Protein AF-A0ABC8L918-F1 (afdb_monomer)

Organism: Eruca vesicaria subsp. sativa (NCBI:txid29727)

pLDDT: mean 80.04, std 18.05, range [30.75, 94.94]

InterPro domains:
  IPR002496 Phosphoribosyl-AMP cyclohydrolase domain [PF01502] (50-80)
  IPR038019 Phosphoribosyl-AMP cyclohydrolase domain superfamily [G3DSA:3.10.20.810] (14-81)
  IPR038019 Phosphoribosyl-AMP cyclohydrolase domain superfamily [SSF141734] (25-80)

Radius of gyration: 17.03 Å; Cα contacts (8 Å, |Δi|>4): 84; chains: 1; bounding box: 36×51×31 Å

Sequence (81 aa):
MVSIFRCSWFAWSSESLMARVDNLLNGIKWDDKGLAVAIAQNVVTGVVLMQGFANREALSTTITSIKSTFFSRSRSTLWTN

Structure (mmCIF, N/CA/C/O backbone):
data_AF-A0ABC8L918-F1
#
_entry.id   AF-A0ABC8L918-F1
#
loop_
_atom_site.group_PDB
_atom_site.id
_atom_site.type_symbol
_atom_site.label_atom_id
_atom_site.label_alt_id
_atom_site.label_comp_id
_atom_site.label_asym_id
_atom_site.label_entity_id
_atom_site.label_seq_id
_atom_site.pdbx_PDB_ins_code
_atom_site.Cartn_x
_atom_site.Cartn_y
_atom_site.Cartn_z
_atom_site.occupancy
_atom_site.B_iso_or_equiv
_atom_site.auth_seq_id
_atom_site.auth_comp_id
_atom_site.auth_asym_id
_atom_site.auth_atom_id
_atom_site.pdbx_PDB_model_num
ATOM 1 N N . MET A 1 1 ? 22.409 40.588 16.819 1.00 34.47 1 MET A N 1
ATOM 2 C CA . MET A 1 1 ? 20.941 40.509 16.700 1.00 34.47 1 MET A CA 1
ATOM 3 C C . MET A 1 1 ? 20.624 40.011 15.291 1.00 34.47 1 MET A C 1
ATOM 5 O O . MET A 1 1 ? 20.772 40.781 14.360 1.00 34.47 1 MET A O 1
ATOM 9 N N . VAL A 1 2 ? 20.428 38.684 15.174 1.00 30.75 2 VAL A N 1
ATOM 10 C CA . VAL A 1 2 ? 19.426 37.938 14.362 1.00 30.75 2 VAL A CA 1
ATOM 11 C C . VAL A 1 2 ? 19.146 38.501 12.944 1.00 30.75 2 VAL A C 1
ATOM 13 O O . VAL A 1 2 ? 18.678 39.620 12.840 1.00 30.75 2 VAL A O 1
ATOM 16 N N . SER A 1 3 ? 19.308 37.828 11.799 1.00 38.66 3 SER A N 1
ATOM 17 C CA . SER A 1 3 ? 19.497 36.410 11.487 1.00 38.66 3 SER A CA 1
ATOM 18 C C . SER A 1 3 ? 19.841 36.209 10.004 1.00 38.66 3 SER A C 1
ATOM 20 O O . SER A 1 3 ? 19.208 36.790 9.133 1.00 38.66 3 SER A O 1
ATOM 22 N N . ILE A 1 4 ? 20.801 35.316 9.755 1.00 44.28 4 ILE A N 1
ATOM 23 C CA . ILE A 1 4 ? 20.754 34.189 8.803 1.00 44.28 4 ILE A CA 1
ATOM 24 C C . ILE A 1 4 ? 20.067 34.473 7.448 1.00 44.28 4 ILE A C 1
ATOM 26 O O . ILE A 1 4 ? 18.887 34.189 7.249 1.00 44.28 4 ILE A O 1
ATOM 30 N N . PHE A 1 5 ? 20.871 34.877 6.461 1.00 39.66 5 PHE A N 1
ATOM 31 C CA . PHE A 1 5 ? 20.626 34.549 5.054 1.00 39.66 5 PHE A CA 1
ATOM 32 C C . PHE A 1 5 ? 20.804 33.034 4.877 1.00 39.66 5 PHE A C 1
ATOM 34 O O . PHE A 1 5 ? 21.904 32.538 4.635 1.00 39.66 5 PHE A O 1
ATOM 41 N N . ARG A 1 6 ? 19.727 32.268 5.068 1.00 39.47 6 ARG A N 1
ATOM 42 C CA . ARG A 1 6 ? 19.713 30.830 4.777 1.00 39.47 6 ARG A CA 1
ATOM 43 C C . ARG A 1 6 ? 19.439 30.651 3.287 1.00 39.47 6 ARG A C 1
ATOM 45 O O . ARG A 1 6 ? 18.404 31.078 2.788 1.00 39.47 6 ARG A O 1
ATOM 52 N N . CYS A 1 7 ? 20.383 30.022 2.593 1.00 37.06 7 CYS A N 1
ATOM 53 C CA . CYS A 1 7 ? 20.254 29.553 1.215 1.00 37.06 7 CYS A CA 1
ATOM 54 C C . CYS A 1 7 ? 18.876 28.910 0.952 1.00 37.06 7 CYS A C 1
ATOM 56 O O . CYS A 1 7 ? 18.551 27.856 1.493 1.00 37.06 7 CYS A O 1
ATOM 58 N N . SER A 1 8 ? 18.093 29.548 0.081 1.00 51.69 8 SER A N 1
ATOM 59 C CA . SER A 1 8 ? 16.714 29.210 -0.308 1.00 51.69 8 SER A CA 1
ATOM 60 C C . SER A 1 8 ? 16.617 28.142 -1.417 1.00 51.69 8 SER A C 1
ATOM 62 O O . SER A 1 8 ? 15.618 28.074 -2.124 1.00 51.69 8 SER A O 1
ATOM 64 N N . TRP A 1 9 ? 17.640 27.312 -1.623 1.00 36.53 9 TRP A N 1
ATOM 65 C CA . TRP A 1 9 ? 17.639 26.341 -2.733 1.00 36.53 9 TRP A CA 1
ATOM 66 C C . TRP A 1 9 ? 17.274 24.907 -2.325 1.00 36.53 9 TRP A C 1
ATOM 68 O O . TRP A 1 9 ? 16.968 24.096 -3.189 1.00 36.53 9 TRP A O 1
ATOM 78 N N . PHE A 1 10 ? 17.245 24.587 -1.025 1.00 41.66 10 PHE A N 1
ATOM 79 C CA . PHE A 1 10 ? 17.035 23.209 -0.545 1.00 41.66 10 PHE A CA 1
ATOM 80 C C . PHE A 1 10 ? 15.702 22.976 0.191 1.00 41.66 10 PHE A C 1
ATOM 82 O O . PHE A 1 10 ? 15.365 21.840 0.510 1.00 41.66 10 PHE A O 1
ATOM 89 N N . ALA A 1 11 ? 14.923 24.033 0.445 1.00 44.59 11 ALA A N 1
ATOM 90 C CA . ALA A 1 11 ? 13.665 23.958 1.199 1.00 44.59 11 ALA A CA 1
ATOM 91 C C . ALA A 1 11 ? 12.409 23.762 0.321 1.00 44.59 11 ALA A C 1
ATOM 93 O O . ALA A 1 11 ? 11.328 23.534 0.846 1.00 44.59 11 ALA A O 1
ATOM 94 N N . TRP A 1 12 ? 12.528 23.814 -1.012 1.00 41.31 12 TRP A N 1
ATOM 95 C CA . TRP A 1 12 ? 11.372 23.733 -1.922 1.00 41.31 12 TRP A CA 1
ATOM 96 C C . TRP A 1 12 ? 10.892 22.292 -2.203 1.00 41.31 12 TRP A C 1
ATOM 98 O O . TRP A 1 12 ? 9.784 22.072 -2.698 1.00 41.31 12 TRP A O 1
ATOM 108 N N . SER A 1 13 ? 11.714 21.285 -1.885 1.00 55.25 13 SER A N 1
ATOM 109 C CA . SER A 1 13 ? 11.456 19.899 -2.302 1.00 55.25 13 SER A CA 1
ATOM 110 C C . SER A 1 13 ? 10.479 19.144 -1.388 1.00 55.25 13 SER A C 1
ATOM 112 O O . SER A 1 13 ? 9.698 18.333 -1.879 1.00 55.25 13 SER A O 1
ATOM 114 N N . SER A 1 14 ? 10.459 19.403 -0.071 1.00 60.28 14 SER A N 1
ATOM 115 C CA . SER A 1 14 ? 9.619 18.607 0.846 1.00 60.28 14 SER A CA 1
ATOM 116 C C . SER A 1 14 ? 8.153 19.046 0.876 1.00 60.28 14 SER A C 1
ATOM 118 O O . SER A 1 14 ? 7.271 18.193 0.917 1.00 60.28 14 SER A O 1
ATOM 120 N N . GLU A 1 15 ? 7.877 20.352 0.815 1.00 65.88 15 GLU A N 1
ATOM 121 C CA . GLU A 1 15 ? 6.508 20.895 0.862 1.00 65.88 15 GLU A CA 1
ATOM 122 C C . GLU A 1 15 ? 5.703 20.502 -0.389 1.00 65.88 15 GLU A C 1
ATOM 124 O O . GLU A 1 15 ? 4.553 20.070 -0.316 1.00 65.88 15 GLU A O 1
ATOM 129 N N . SER A 1 16 ? 6.354 20.571 -1.553 1.00 75.31 16 SER A N 1
ATOM 130 C CA . SER A 1 16 ? 5.765 20.184 -2.836 1.00 75.31 16 SER A CA 1
ATOM 131 C C . SER A 1 16 ? 5.545 18.673 -2.949 1.00 75.31 16 SER A C 1
ATOM 133 O O . SER A 1 16 ? 4.567 18.239 -3.561 1.00 75.31 16 SER A O 1
ATOM 135 N N . LEU A 1 17 ? 6.412 17.855 -2.342 1.00 77.12 17 LEU A N 1
ATOM 136 C CA . LEU A 1 17 ? 6.240 16.404 -2.310 1.00 77.12 17 LEU A CA 1
ATOM 137 C C . LEU A 1 17 ? 4.987 16.005 -1.537 1.00 77.12 17 LEU A C 1
ATOM 139 O O . LEU A 1 17 ? 4.183 15.249 -2.074 1.00 77.12 17 LEU A O 1
ATOM 143 N N . MET A 1 18 ? 4.780 16.546 -0.336 1.00 76.88 18 MET A N 1
ATOM 144 C CA . MET A 1 18 ? 3.611 16.200 0.481 1.00 76.88 18 MET A CA 1
ATOM 145 C C . MET A 1 18 ? 2.297 16.609 -0.193 1.00 76.88 18 MET A C 1
ATOM 147 O O . MET A 1 18 ? 1.378 15.799 -0.272 1.00 76.88 18 MET A O 1
ATOM 151 N N . ALA A 1 19 ? 2.250 17.783 -0.832 1.00 84.25 19 ALA A N 1
ATOM 152 C CA . ALA A 1 19 ? 1.090 18.195 -1.626 1.00 84.25 19 ALA A CA 1
ATOM 153 C C . ALA A 1 19 ? 0.801 17.248 -2.812 1.00 84.25 19 ALA A C 1
ATOM 155 O O . ALA A 1 19 ? -0.353 17.020 -3.181 1.00 84.25 19 ALA A O 1
ATOM 156 N N . ARG A 1 20 ? 1.836 16.664 -3.430 1.00 85.88 20 ARG A N 1
ATOM 157 C CA . ARG A 1 20 ? 1.667 15.647 -4.483 1.00 85.88 20 ARG A CA 1
ATOM 158 C C . ARG A 1 20 ? 1.180 14.321 -3.910 1.00 85.88 20 ARG A C 1
ATOM 160 O O . ARG A 1 20 ? 0.337 13.687 -4.538 1.00 85.88 20 ARG A O 1
ATOM 167 N N . VAL A 1 21 ? 1.672 13.921 -2.736 1.00 85.25 21 VAL A N 1
ATOM 168 C CA . VAL A 1 21 ? 1.188 12.728 -2.029 1.00 85.25 21 VAL A CA 1
ATOM 169 C C . VAL A 1 21 ? -0.293 12.871 -1.701 1.00 8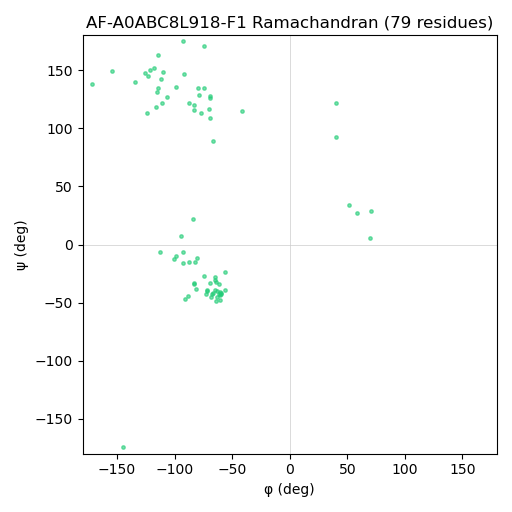5.25 21 VAL A C 1
ATOM 171 O O . VAL A 1 21 ? -1.060 11.978 -2.037 1.00 85.25 21 VAL A O 1
ATOM 174 N N . ASP A 1 22 ? -0.727 14.001 -1.149 1.00 87.06 22 ASP A N 1
ATOM 175 C CA . ASP A 1 22 ? -2.139 14.223 -0.822 1.00 87.06 22 ASP A CA 1
ATOM 176 C C . ASP A 1 22 ? -3.039 14.169 -2.059 1.00 87.06 22 ASP A C 1
ATOM 178 O O . ASP A 1 22 ? -4.081 13.507 -2.046 1.00 87.06 22 ASP A O 1
ATOM 182 N N . ASN A 1 23 ? -2.609 14.784 -3.163 1.00 90.06 23 ASN A N 1
ATOM 183 C CA . ASN A 1 23 ? -3.317 14.682 -4.439 1.00 90.06 23 ASN A CA 1
ATOM 184 C C . ASN A 1 23 ? -3.415 13.230 -4.935 1.00 90.06 23 ASN A C 1
ATOM 186 O O . ASN A 1 23 ? -4.483 12.809 -5.379 1.00 90.06 23 ASN A O 1
ATOM 190 N N . LEU A 1 24 ? -2.339 12.442 -4.819 1.00 87.25 24 LEU A N 1
ATOM 191 C CA . LEU A 1 24 ? -2.363 11.017 -5.159 1.00 87.25 24 LEU A CA 1
ATOM 192 C C . LEU A 1 24 ? -3.325 10.238 -4.253 1.00 87.25 24 LEU A C 1
ATOM 194 O O . LEU A 1 24 ? -4.133 9.460 -4.751 1.00 87.25 24 LEU A O 1
ATOM 198 N N . LEU A 1 25 ? -3.291 10.472 -2.940 1.00 86.88 25 LEU A N 1
ATOM 199 C CA . LEU A 1 25 ? -4.147 9.788 -1.966 1.00 86.88 25 LEU A CA 1
ATOM 200 C C . LEU A 1 25 ? -5.636 10.090 -2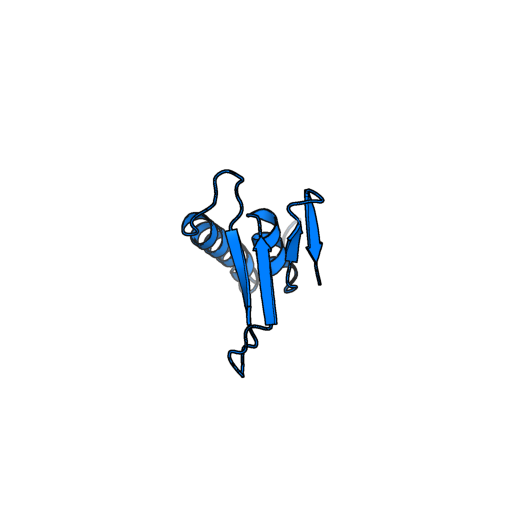.169 1.00 86.88 25 LEU A C 1
ATOM 202 O O . LEU A 1 25 ? -6.481 9.230 -1.907 1.00 86.88 25 LEU A O 1
ATOM 206 N N . ASN A 1 26 ? -5.961 11.291 -2.646 1.00 88.56 26 ASN A N 1
ATOM 207 C CA . ASN A 1 26 ? -7.329 11.693 -2.964 1.00 88.56 26 ASN A CA 1
ATOM 208 C C . ASN A 1 26 ? -7.853 11.052 -4.258 1.00 88.56 26 ASN A C 1
ATOM 210 O O . ASN A 1 26 ? -9.055 10.839 -4.376 1.00 88.56 26 ASN A O 1
ATOM 214 N N . GLY A 1 27 ? -6.972 10.707 -5.203 1.00 88.06 27 GLY A N 1
ATOM 215 C CA . GLY A 1 27 ? -7.342 10.017 -6.443 1.00 88.06 27 GLY A CA 1
ATOM 216 C C . GLY A 1 27 ? -7.532 8.501 -6.302 1.00 88.06 27 GLY A C 1
ATOM 217 O O . GLY A 1 27 ? -8.039 7.858 -7.220 1.00 88.06 27 GLY A O 1
ATOM 218 N N . ILE A 1 28 ? -7.125 7.909 -5.176 1.00 88.50 28 ILE A N 1
ATOM 219 C CA . ILE A 1 28 ? -7.232 6.464 -4.942 1.00 88.50 28 ILE A CA 1
ATOM 220 C C . ILE A 1 28 ? -8.661 6.101 -4.529 1.00 88.50 28 ILE A C 1
ATOM 222 O O . ILE A 1 28 ? -9.253 6.726 -3.649 1.00 88.50 28 ILE A O 1
ATOM 226 N N . LYS A 1 29 ? -9.202 5.035 -5.130 1.00 88.75 29 LYS A N 1
ATOM 227 C CA . LYS A 1 29 ? -10.457 4.424 -4.687 1.00 88.75 29 LYS A CA 1
ATOM 228 C C . LYS A 1 29 ? -10.202 3.581 -3.439 1.00 88.75 29 LYS A C 1
ATOM 230 O O . LYS A 1 29 ? -9.535 2.549 -3.507 1.00 88.75 29 LYS A O 1
ATOM 235 N N . TRP A 1 30 ? -10.758 4.027 -2.323 1.00 90.75 30 TRP A N 1
ATOM 236 C CA . TRP A 1 30 ? -10.708 3.328 -1.045 1.00 90.75 30 TRP A CA 1
ATOM 237 C C . TRP A 1 30 ? -11.934 2.423 -0.880 1.00 90.75 30 TRP A C 1
ATOM 239 O O . TRP A 1 30 ? -13.015 2.739 -1.375 1.00 90.75 30 TRP A O 1
ATOM 249 N N . ASP A 1 31 ? -11.746 1.292 -0.208 1.00 90.12 31 ASP A N 1
ATOM 250 C CA . ASP A 1 31 ? -12.828 0.406 0.236 1.00 90.12 31 ASP A CA 1
ATOM 251 C C . ASP A 1 31 ? -13.574 1.002 1.449 1.00 90.12 31 ASP A C 1
ATOM 253 O O . ASP A 1 31 ? -13.086 1.952 2.067 1.00 90.12 31 ASP A O 1
ATOM 257 N N . ASP A 1 32 ? -14.696 0.404 1.861 1.00 87.25 32 ASP A N 1
ATOM 258 C CA . ASP A 1 32 ? -15.526 0.857 2.999 1.00 87.25 32 ASP A CA 1
ATOM 259 C C . ASP A 1 32 ? -14.739 0.960 4.318 1.00 87.25 32 ASP A C 1
ATOM 261 O O . ASP A 1 32 ? -15.091 1.698 5.237 1.00 87.25 32 ASP A O 1
ATOM 265 N N . LYS A 1 33 ? -13.637 0.212 4.413 1.00 83.94 33 LYS A N 1
ATOM 266 C CA . LYS A 1 33 ? -12.728 0.180 5.567 1.00 83.94 33 LYS A CA 1
ATOM 267 C C . LYS A 1 33 ? -11.539 1.139 5.436 1.00 83.94 33 LYS A C 1
ATOM 269 O O . LYS A 1 33 ? -10.617 1.063 6.242 1.00 83.94 33 LYS A O 1
ATOM 274 N N . GLY A 1 34 ? -11.511 1.992 4.410 1.00 87.81 34 GLY A N 1
ATOM 275 C CA . GLY A 1 34 ? -10.403 2.915 4.146 1.00 87.81 34 GLY A CA 1
ATOM 276 C C . GLY A 1 34 ? -9.123 2.220 3.668 1.00 87.81 34 GLY A C 1
ATOM 277 O O . GLY A 1 34 ? -8.019 2.699 3.927 1.00 87.81 34 GLY A O 1
ATOM 278 N N . LEU A 1 35 ? -9.259 1.069 3.001 1.00 89.38 35 LEU A N 1
ATOM 279 C CA . LEU A 1 35 ? -8.141 0.256 2.515 1.00 89.38 35 LEU A CA 1
ATOM 280 C C . LEU A 1 35 ? -8.074 0.274 0.989 1.00 89.38 35 LEU A C 1
ATOM 282 O O . LEU A 1 35 ? -9.101 0.227 0.318 1.00 89.38 35 LEU A O 1
ATOM 286 N N . ALA A 1 36 ? -6.859 0.300 0.453 1.00 91.06 36 ALA A N 1
ATOM 287 C CA . ALA A 1 36 ? -6.574 0.143 -0.966 1.00 91.06 36 ALA A CA 1
ATOM 288 C C . ALA A 1 36 ? -5.718 -1.107 -1.192 1.00 91.06 36 ALA A C 1
ATOM 290 O O . ALA A 1 36 ? -4.950 -1.523 -0.320 1.00 91.06 36 ALA A O 1
ATOM 291 N N . VAL A 1 37 ? -5.849 -1.718 -2.369 1.00 91.19 37 VAL A N 1
ATOM 292 C CA . VAL A 1 37 ? -4.983 -2.829 -2.780 1.00 91.19 37 VAL A CA 1
ATOM 293 C C . VAL A 1 37 ? -3.645 -2.258 -3.244 1.00 91.19 37 VAL A C 1
ATOM 295 O O . VAL A 1 37 ? -3.607 -1.374 -4.095 1.00 91.19 37 VAL A O 1
ATOM 298 N N . ALA A 1 38 ? -2.552 -2.783 -2.699 1.00 91.12 38 ALA A N 1
ATOM 299 C CA . ALA A 1 38 ? -1.190 -2.431 -3.074 1.00 91.12 38 ALA A CA 1
ATOM 300 C C . ALA A 1 38 ? -0.500 -3.650 -3.694 1.00 91.12 38 ALA A C 1
ATOM 302 O O . ALA A 1 38 ? -0.538 -4.746 -3.132 1.00 91.12 38 ALA A O 1
ATOM 303 N N . ILE A 1 39 ? 0.135 -3.467 -4.852 1.00 91.62 39 ILE A N 1
ATOM 304 C CA . ILE A 1 39 ? 0.868 -4.526 -5.553 1.00 91.62 39 ILE A CA 1
ATOM 305 C C . ILE A 1 39 ? 2.340 -4.126 -5.607 1.00 91.62 39 ILE A C 1
ATOM 307 O O . ILE A 1 39 ? 2.684 -3.105 -6.197 1.00 91.62 39 ILE A O 1
ATOM 311 N N . ALA A 1 40 ? 3.204 -4.936 -5.002 1.00 91.44 40 ALA A N 1
ATOM 312 C CA . ALA A 1 40 ? 4.646 -4.792 -5.113 1.00 91.44 40 ALA A CA 1
ATOM 313 C C . ALA A 1 40 ? 5.132 -5.555 -6.345 1.00 91.44 40 ALA A C 1
ATOM 315 O O . ALA A 1 40 ? 4.926 -6.766 -6.465 1.00 91.44 40 ALA A O 1
ATOM 316 N N . GLN A 1 41 ? 5.782 -4.840 -7.256 1.00 93.69 41 GLN A N 1
ATOM 317 C CA . GLN A 1 41 ? 6.317 -5.393 -8.495 1.00 93.69 41 GLN A CA 1
ATOM 318 C C . GLN A 1 41 ? 7.797 -5.062 -8.608 1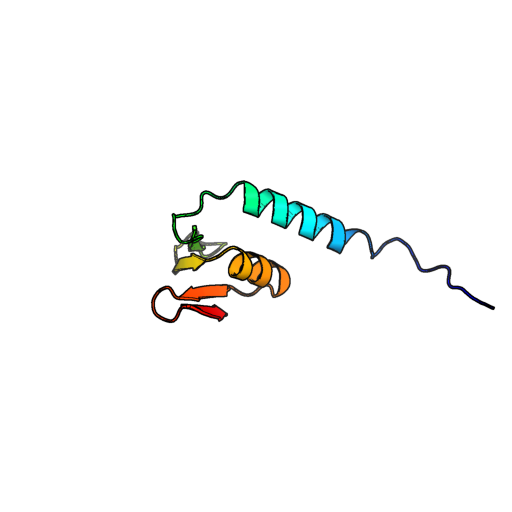.00 93.69 41 GLN A C 1
ATOM 320 O O . GLN A 1 41 ? 8.253 -4.013 -8.150 1.00 93.69 41 GLN A O 1
ATOM 325 N N . ASN A 1 42 ? 8.552 -5.962 -9.225 1.00 93.06 42 ASN A N 1
ATOM 326 C CA . ASN A 1 42 ? 9.931 -5.685 -9.576 1.00 93.06 42 ASN A CA 1
ATOM 327 C C . ASN A 1 42 ? 9.971 -4.636 -10.699 1.00 93.06 42 ASN A C 1
ATOM 329 O O . ASN A 1 42 ? 9.367 -4.829 -11.751 1.00 93.06 42 ASN A O 1
ATOM 333 N N . VA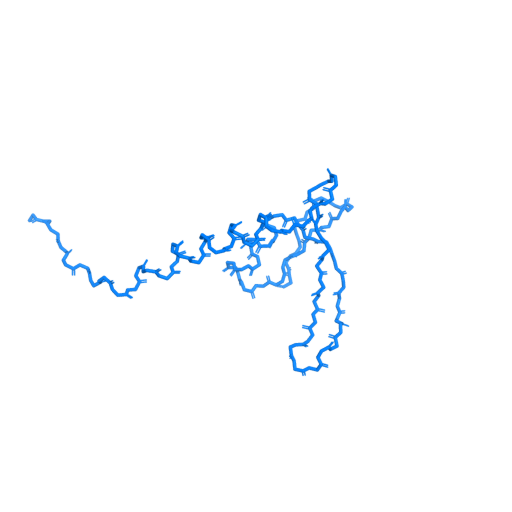L A 1 43 ? 10.713 -3.549 -10.483 1.00 92.25 43 VAL A N 1
ATOM 334 C CA . VAL A 1 43 ? 10.791 -2.414 -11.418 1.00 92.25 43 VAL A CA 1
ATOM 335 C C . VAL A 1 43 ? 11.427 -2.764 -12.769 1.00 92.25 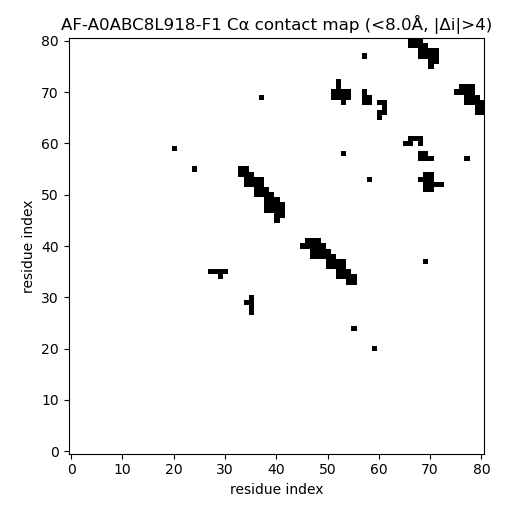43 VAL A C 1
ATOM 337 O O . VAL A 1 43 ? 11.102 -2.138 -13.771 1.00 92.25 43 VAL A O 1
ATOM 340 N N . VAL A 1 44 ? 12.320 -3.756 -12.814 1.00 94.94 44 VAL A N 1
ATOM 341 C CA . VAL A 1 44 ? 13.048 -4.138 -14.035 1.00 94.94 44 VAL A CA 1
ATOM 342 C C . VAL A 1 44 ? 12.298 -5.220 -14.800 1.00 94.94 44 VAL A C 1
ATOM 344 O O . VAL A 1 44 ? 12.147 -5.133 -16.014 1.00 94.94 44 VAL A O 1
ATOM 347 N N . THR A 1 45 ? 11.842 -6.258 -14.098 1.00 94.56 45 THR A N 1
ATOM 348 C CA . THR A 1 45 ? 11.246 -7.437 -14.741 1.00 94.56 45 THR A CA 1
ATOM 349 C C . THR A 1 45 ? 9.728 -7.352 -14.875 1.00 94.56 45 THR A C 1
ATOM 351 O O . THR A 1 45 ? 9.146 -8.149 -15.604 1.00 94.56 45 THR A O 1
ATOM 354 N N . GLY A 1 46 ? 9.070 -6.437 -14.155 1.00 92.38 46 GLY A N 1
ATOM 355 C CA . GLY A 1 46 ? 7.607 -6.341 -14.096 1.00 92.38 46 GLY A CA 1
ATOM 356 C C . GLY A 1 46 ? 6.939 -7.502 -13.353 1.00 92.38 46 GLY A C 1
ATOM 357 O O . GLY A 1 46 ? 5.715 -7.599 -13.321 1.00 92.38 46 GLY A O 1
ATOM 358 N N . VAL A 1 47 ? 7.722 -8.401 -12.748 1.00 94.12 47 VAL A N 1
ATOM 359 C CA . VAL A 1 47 ? 7.179 -9.543 -12.010 1.00 94.12 47 VAL A CA 1
ATOM 360 C C . VAL A 1 47 ? 6.492 -9.045 -10.744 1.00 94.12 47 VAL A C 1
ATOM 362 O O . VAL A 1 47 ? 7.086 -8.322 -9.941 1.00 94.12 47 VAL A O 1
ATOM 365 N N . VAL A 1 48 ? 5.244 -9.469 -10.549 1.00 91.69 48 VAL A N 1
ATOM 366 C CA . VAL A 1 48 ? 4.498 -9.234 -9.312 1.00 91.69 48 VAL A CA 1
ATOM 367 C C . VAL A 1 48 ? 5.114 -10.080 -8.203 1.00 91.69 48 VAL A C 1
ATOM 369 O O . VAL A 1 48 ? 5.109 -11.305 -8.271 1.00 91.69 48 VAL A O 1
ATOM 372 N N . LEU A 1 49 ? 5.656 -9.416 -7.185 1.00 91.94 49 LEU A N 1
ATOM 373 C CA . LEU A 1 49 ? 6.293 -10.064 -6.041 1.00 91.94 49 LEU A CA 1
ATOM 374 C C . LEU A 1 49 ? 5.270 -10.360 -4.946 1.00 91.94 49 LEU A C 1
ATOM 376 O O . LEU A 1 49 ? 5.274 -11.436 -4.357 1.00 91.94 49 LEU A O 1
ATOM 380 N N . MET A 1 50 ? 4.401 -9.388 -4.662 1.00 91.88 50 MET A N 1
ATOM 381 C CA . MET A 1 50 ? 3.438 -9.483 -3.573 1.00 91.88 50 MET A CA 1
ATOM 382 C C . MET A 1 50 ? 2.211 -8.614 -3.837 1.00 91.88 50 MET A C 1
ATOM 384 O O . MET A 1 50 ? 2.298 -7.537 -4.425 1.00 91.88 50 MET A O 1
ATOM 388 N N . GLN A 1 51 ? 1.071 -9.065 -3.327 1.00 91.31 51 GLN A N 1
ATOM 389 C CA . GLN A 1 51 ? -0.145 -8.276 -3.192 1.00 91.31 51 GLN A CA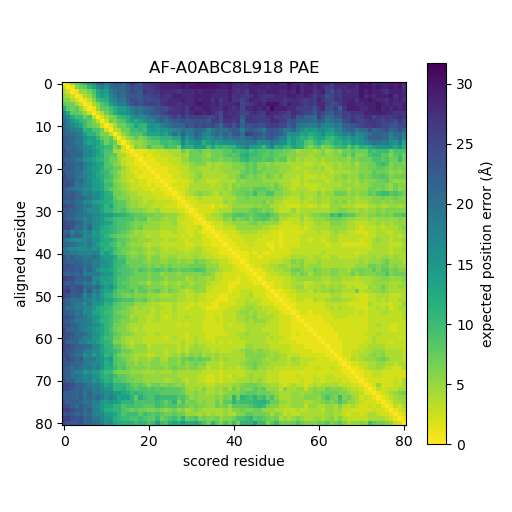 1
ATOM 390 C C . GLN A 1 51 ? -0.459 -8.100 -1.702 1.00 91.31 51 GLN A C 1
ATOM 392 O O . GLN A 1 51 ? -0.425 -9.061 -0.934 1.00 91.31 51 GLN A O 1
ATOM 397 N N . GLY A 1 52 ? -0.804 -6.880 -1.302 1.00 90.44 52 GLY A N 1
ATOM 398 C CA . GLY A 1 52 ? -1.222 -6.544 0.052 1.00 90.44 52 GLY A CA 1
ATOM 399 C C . GLY A 1 52 ? -2.303 -5.468 0.072 1.00 90.44 52 GLY A C 1
ATOM 400 O O . GLY A 1 52 ? -2.808 -5.036 -0.963 1.00 90.44 52 GLY A O 1
ATOM 401 N N . PHE A 1 53 ? -2.652 -5.031 1.277 1.00 91.25 53 PHE A N 1
ATOM 402 C CA . PHE A 1 53 ? -3.506 -3.868 1.494 1.00 91.25 53 PHE A CA 1
ATOM 403 C C . PHE A 1 53 ? -2.668 -2.742 2.091 1.00 91.25 53 PHE A C 1
ATOM 405 O O . PHE A 1 53 ? -1.725 -3.004 2.835 1.00 91.25 53 PHE A O 1
ATOM 412 N N . ALA A 1 54 ? -3.017 -1.501 1.789 1.00 92.19 54 ALA A N 1
ATOM 413 C CA . ALA A 1 54 ? -2.431 -0.315 2.392 1.00 92.19 54 ALA A CA 1
ATOM 414 C C . ALA A 1 54 ? -3.556 0.647 2.779 1.00 92.19 54 ALA A C 1
ATOM 416 O O . ALA A 1 54 ? -4.534 0.784 2.047 1.00 92.19 54 ALA A O 1
ATOM 417 N N . ASN A 1 55 ? -3.433 1.289 3.938 1.00 92.38 55 ASN A N 1
ATOM 418 C CA . ASN A 1 55 ? -4.260 2.434 4.308 1.00 92.38 55 ASN A CA 1
ATOM 419 C C . ASN A 1 55 ? -3.540 3.737 3.903 1.00 92.38 55 ASN A C 1
ATOM 421 O O . ASN A 1 55 ? -2.392 3.722 3.444 1.00 92.38 55 ASN A O 1
ATOM 425 N N . ARG A 1 56 ? -4.207 4.881 4.082 1.00 90.50 56 ARG A N 1
ATOM 426 C CA . ARG A 1 56 ? -3.637 6.203 3.765 1.00 90.50 56 ARG A CA 1
ATOM 427 C C . ARG A 1 56 ? -2.311 6.459 4.501 1.00 90.50 56 ARG A C 1
ATOM 429 O O . ARG A 1 56 ? -1.363 6.973 3.911 1.00 90.50 56 ARG A O 1
ATOM 436 N N . GLU A 1 57 ? -2.224 6.034 5.759 1.00 89.12 57 GLU A N 1
ATOM 437 C CA . GLU A 1 57 ? -1.024 6.170 6.594 1.00 89.12 57 GLU A CA 1
ATOM 438 C C . GLU A 1 57 ? 0.143 5.303 6.101 1.00 89.12 57 GLU A C 1
ATOM 440 O O . GLU A 1 57 ? 1.276 5.780 6.035 1.00 89.12 57 GLU A O 1
ATOM 445 N N . ALA A 1 58 ? -0.120 4.055 5.703 1.00 90.00 58 ALA A N 1
ATOM 446 C CA . ALA A 1 58 ? 0.883 3.138 5.167 1.00 90.00 58 ALA A CA 1
ATOM 447 C C . ALA A 1 58 ? 1.520 3.696 3.892 1.00 90.00 58 ALA A C 1
ATOM 449 O O . ALA A 1 58 ? 2.737 3.618 3.734 1.00 90.00 58 ALA A O 1
ATOM 450 N N . LEU A 1 59 ? 0.727 4.307 3.006 1.00 89.12 59 LEU A N 1
ATOM 451 C CA . LEU A 1 59 ? 1.248 4.935 1.788 1.00 89.12 59 LEU A CA 1
ATOM 452 C C . LEU A 1 59 ? 2.094 6.176 2.095 1.00 89.12 59 LEU A C 1
ATOM 454 O O . LEU A 1 59 ? 3.194 6.306 1.560 1.00 89.12 59 LEU A O 1
ATOM 458 N N . SER A 1 60 ? 1.631 7.049 2.993 1.00 88.06 60 SER A N 1
ATOM 459 C CA . SER A 1 60 ? 2.416 8.214 3.431 1.00 88.06 60 SER A CA 1
ATOM 460 C C . SER A 1 60 ? 3.751 7.795 4.067 1.00 88.06 60 SER A C 1
ATOM 462 O O . SER A 1 60 ? 4.821 8.316 3.731 1.00 88.06 60 SER A O 1
ATOM 464 N N . THR A 1 61 ? 3.712 6.758 4.909 1.00 88.50 61 THR A N 1
ATOM 465 C CA . THR A 1 61 ? 4.902 6.160 5.528 1.00 88.50 61 THR A CA 1
ATOM 466 C C . THR A 1 61 ? 5.815 5.523 4.486 1.00 88.50 61 THR A C 1
ATOM 468 O O . THR A 1 61 ? 7.030 5.676 4.578 1.00 88.50 61 THR A O 1
ATOM 471 N N . THR A 1 62 ? 5.261 4.862 3.467 1.00 90.62 62 THR A N 1
ATOM 472 C CA . THR A 1 62 ? 6.039 4.240 2.384 1.00 90.62 62 THR A CA 1
ATOM 473 C C . THR A 1 62 ? 6.855 5.280 1.623 1.00 90.62 62 THR A C 1
ATOM 475 O O . THR A 1 62 ? 8.036 5.075 1.359 1.00 90.62 62 THR A O 1
ATOM 478 N N . ILE A 1 63 ? 6.253 6.431 1.323 1.00 87.62 63 ILE A N 1
ATOM 479 C CA . ILE A 1 63 ? 6.913 7.512 0.581 1.00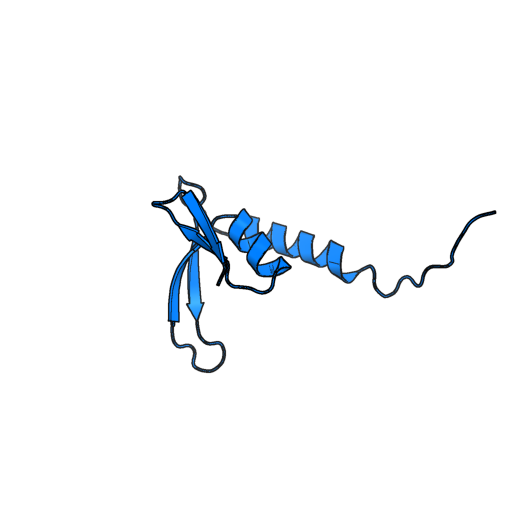 87.62 63 ILE A CA 1
ATOM 480 C C . ILE A 1 63 ? 7.971 8.201 1.444 1.00 87.62 63 ILE A C 1
ATOM 482 O O . ILE A 1 63 ? 9.060 8.503 0.964 1.00 87.62 63 ILE A O 1
ATOM 486 N N . THR A 1 64 ? 7.671 8.412 2.726 1.00 86.62 64 THR A N 1
ATOM 487 C CA . THR A 1 64 ? 8.585 9.087 3.656 1.00 86.62 64 THR A CA 1
ATOM 488 C C . THR A 1 64 ? 9.776 8.204 4.033 1.00 86.62 64 THR A C 1
ATOM 490 O O . THR A 1 64 ? 10.908 8.675 4.090 1.00 86.62 64 THR A O 1
ATOM 493 N N . SER A 1 65 ? 9.533 6.918 4.296 1.00 87.12 65 SER A N 1
ATOM 494 C CA . SER A 1 65 ? 10.564 5.963 4.723 1.00 87.12 65 SER A CA 1
ATOM 495 C C . SER A 1 6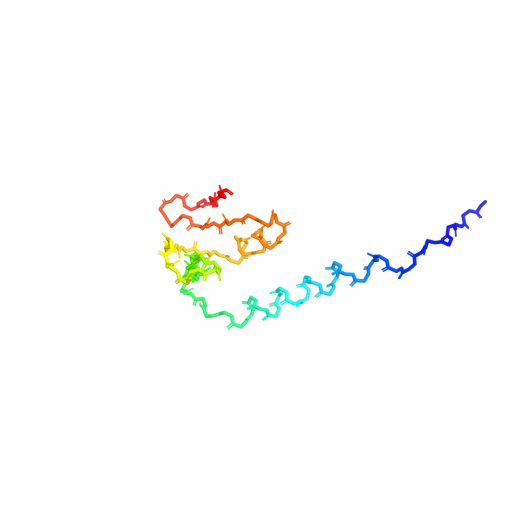5 ? 11.297 5.291 3.562 1.00 87.12 65 SER A C 1
ATOM 497 O O . SER A 1 65 ? 12.352 4.698 3.784 1.00 87.12 65 SER A O 1
ATOM 499 N N . ILE A 1 66 ? 10.753 5.377 2.340 1.00 86.44 66 ILE A N 1
ATOM 500 C CA . ILE A 1 66 ? 11.259 4.697 1.135 1.00 86.44 66 ILE A CA 1
ATOM 501 C C . ILE A 1 66 ? 11.288 3.166 1.336 1.00 86.44 66 ILE A C 1
ATOM 503 O O . ILE A 1 66 ? 12.074 2.435 0.737 1.00 86.44 66 ILE A O 1
ATOM 507 N N . LYS A 1 67 ? 10.412 2.656 2.205 1.00 87.75 67 LYS A N 1
ATOM 508 C CA . LYS A 1 67 ? 10.247 1.231 2.491 1.00 87.75 67 LYS A CA 1
ATOM 509 C C . LYS A 1 67 ? 8.815 0.823 2.236 1.00 87.75 67 LYS A C 1
ATOM 511 O O . LYS A 1 67 ? 7.896 1.590 2.486 1.00 87.75 67 LYS A O 1
ATOM 516 N N . SER A 1 68 ? 8.617 -0.396 1.752 1.00 86.44 68 SER A N 1
ATOM 517 C CA . SER A 1 68 ? 7.274 -0.900 1.484 1.00 86.44 68 SER A CA 1
ATOM 518 C C . SER A 1 68 ? 6.535 -1.134 2.803 1.00 86.44 68 SER A C 1
ATOM 520 O O . SER A 1 68 ? 6.851 -2.081 3.525 1.00 86.44 68 SER A O 1
ATOM 522 N N . THR A 1 69 ? 5.547 -0.292 3.111 1.00 89.94 69 THR A N 1
ATOM 523 C CA . THR A 1 69 ? 4.674 -0.452 4.279 1.00 89.94 69 THR A CA 1
ATOM 524 C C . THR A 1 69 ? 3.288 -0.908 3.841 1.00 89.94 69 THR A C 1
ATOM 526 O O . THR A 1 69 ? 2.632 -0.283 3.010 1.00 89.94 69 THR A O 1
ATOM 529 N N . PHE A 1 70 ? 2.817 -1.996 4.441 1.00 90.69 70 PHE A N 1
ATOM 530 C CA . PHE A 1 70 ? 1.491 -2.565 4.239 1.00 90.69 70 PHE A CA 1
ATOM 531 C C . PHE A 1 70 ? 0.655 -2.464 5.513 1.00 90.69 70 PHE A C 1
ATOM 533 O O . PHE A 1 70 ? 1.173 -2.287 6.613 1.00 90.69 70 PHE A O 1
ATOM 540 N N . PHE A 1 71 ? -0.655 -2.621 5.371 1.00 89.44 71 PHE A N 1
ATOM 541 C CA . PHE A 1 71 ? -1.599 -2.697 6.473 1.00 89.44 71 PHE A CA 1
ATOM 542 C C . PHE A 1 71 ? -2.182 -4.111 6.579 1.00 89.44 71 PHE A C 1
ATOM 544 O O . PHE A 1 71 ? -2.798 -4.630 5.643 1.00 89.44 71 PHE A O 1
ATOM 551 N N . SER A 1 72 ? -2.008 -4.745 7.739 1.00 87.44 72 SER A N 1
ATOM 552 C CA . SER A 1 72 ? -2.578 -6.061 8.018 1.00 87.44 72 SER A CA 1
ATOM 553 C C . SER A 1 72 ? -4.024 -5.935 8.485 1.00 87.44 72 SER A C 1
ATOM 555 O O . SER A 1 72 ? -4.290 -5.431 9.571 1.00 87.44 72 SER A O 1
ATOM 557 N N . ARG A 1 73 ? -4.973 -6.466 7.705 1.00 85.25 73 ARG A N 1
ATOM 558 C CA . ARG A 1 73 ? -6.409 -6.427 8.046 1.00 85.25 73 ARG A CA 1
ATOM 559 C C . ARG A 1 73 ? -6.774 -7.227 9.297 1.00 85.25 73 ARG A C 1
ATOM 561 O O . ARG A 1 73 ? -7.749 -6.893 9.953 1.00 85.25 73 ARG A O 1
ATOM 568 N N . SER A 1 74 ? -6.046 -8.306 9.587 1.00 85.12 74 SER A N 1
ATOM 569 C CA . SER A 1 74 ? -6.353 -9.193 10.719 1.00 85.12 74 SER A CA 1
ATOM 570 C C . SER A 1 74 ? -5.786 -8.678 12.035 1.00 85.12 74 SER A C 1
ATOM 572 O O . SER A 1 74 ? -6.385 -8.886 13.083 1.00 85.12 74 SER A O 1
ATOM 574 N N . ARG A 1 75 ? -4.625 -8.017 11.979 1.00 84.19 75 ARG A N 1
ATOM 575 C CA . ARG A 1 75 ? -3.943 -7.466 13.158 1.00 84.19 75 ARG A CA 1
ATOM 576 C C . ARG A 1 75 ? -4.204 -5.974 13.348 1.00 84.19 75 ARG A C 1
ATOM 578 O O . ARG A 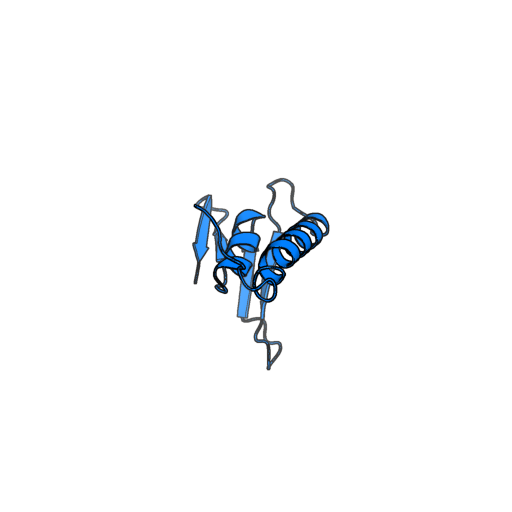1 75 ? -3.850 -5.444 14.389 1.00 84.19 75 ARG A O 1
ATOM 585 N N . SER A 1 76 ? -4.809 -5.312 12.361 1.00 84.81 76 SER A N 1
ATOM 586 C CA . SER A 1 76 ? -5.010 -3.859 12.320 1.00 84.81 76 SER A CA 1
ATOM 587 C C . SER A 1 76 ? -3.719 -3.072 12.571 1.00 84.81 76 SER A C 1
ATOM 589 O O . SER A 1 76 ? -3.740 -2.007 13.181 1.00 84.81 76 SER A O 1
ATOM 591 N N . THR A 1 77 ? -2.584 -3.611 12.118 1.00 86.44 77 THR A N 1
ATOM 592 C CA . THR A 1 77 ? -1.255 -3.025 12.315 1.00 86.44 77 THR A CA 1
ATOM 593 C C . THR A 1 77 ? -0.555 -2.743 10.992 1.00 86.44 77 THR A C 1
ATOM 595 O O . THR A 1 77 ? -0.753 -3.441 9.992 1.00 86.44 77 THR A O 1
ATOM 598 N N . LEU A 1 78 ? 0.299 -1.719 11.011 1.00 87.00 78 LEU A N 1
ATOM 599 C CA . LEU A 1 78 ? 1.243 -1.421 9.940 1.00 87.00 78 LEU A CA 1
ATOM 600 C C . LEU A 1 78 ? 2.392 -2.434 9.975 1.00 87.00 78 LEU A C 1
ATOM 602 O O . LEU A 1 78 ? 2.943 -2.730 11.035 1.00 87.00 78 LEU A O 1
ATOM 606 N N . TRP A 1 79 ? 2.759 -2.954 8.811 1.00 83.62 79 TRP A N 1
ATOM 607 C CA . TRP A 1 79 ? 3.908 -3.827 8.623 1.00 83.62 79 TRP A CA 1
ATOM 608 C C . TRP A 1 79 ? 4.823 -3.221 7.566 1.00 83.62 79 TRP A C 1
ATOM 610 O O . TRP A 1 79 ? 4.462 -3.132 6.395 1.00 83.62 79 TRP A O 1
ATOM 620 N N . THR A 1 80 ? 6.010 -2.805 7.991 1.00 84.94 80 THR A N 1
ATOM 621 C CA . THR A 1 80 ? 7.072 -2.313 7.110 1.00 84.94 80 THR A CA 1
ATOM 622 C C . THR A 1 80 ? 8.078 -3.428 6.852 1.00 84.94 80 THR A C 1
ATOM 624 O O . THR A 1 80 ? 8.462 -4.126 7.794 1.00 84.94 80 THR A O 1
ATOM 627 N N . ASN A 1 81 ? 8.483 -3.586 5.592 1.00 71.19 81 ASN A N 1
ATOM 628 C CA . ASN A 1 81 ? 9.603 -4.443 5.194 1.00 71.19 81 ASN A CA 1
ATOM 629 C C . ASN A 1 81 ? 10.930 -3.667 5.196 1.00 71.19 81 ASN A C 1
ATOM 631 O O . ASN A 1 81 ? 10.901 -2.450 4.899 1.00 71.19 81 ASN A O 1
#

Foldseek 3Di:
DDDDPDDPPPPPPPVVVVVVLVVVLVPFDADPVQKDKDWDADPPPRHTPDIAIAHSVQSVCCVVVVWRWGADPVVRDIDTD

Secondary structure (DSSP, 8-state):
-------TTSSHHHHHHHHHHHHHHHHS---TTSEEEEEEE-TTT--EEEEEEEEHHHHHHHHHHTS-EEEETTTTEEEE-

Mean predicted aligned error: 9.2 Å

Solvent-accessible surface area (backbone atoms only — not comparable to full-atom values): 5048 Å² total; per-residue (Å²): 134,88,79,81,91,67,81,84,81,74,71,66,62,63,64,56,47,52,57,49,49,52,56,53,61,68,70,53,78,60,45,102,84,53,38,30,84,40,75,45,56,42,90,87,79,66,48,77,75,46,78,49,34,23,33,72,65,26,50,54,46,19,68,74,69,74,33,66,34,32,35,40,84,90,76,76,40,80,46,71,104

Nearest PDB structures (foldseek):
  7bgn-assembly1_A  TM=9.324E-01  e=1.772E-08  Medicago truncatula
  7bgn-assembly1_B  TM=9.477E-01  e=2.460E-08  Medicago truncatula
  7bgm-assembly1_B  TM=9.426E-01  e=3.198E-08  Medicago truncatula
  7bgm-assembly1_A  TM=9.436E-01  e=3.647E-08  Medicago truncatula
  7bgn-assembly3_E  TM=9.302E-01  e=4.159E-08  Medicago truncatula